Protein AF-A0A3B9VA43-F1 (afdb_monomer_lite)

Structure (mmCIF, N/CA/C/O backbone):
data_AF-A0A3B9VA43-F1
#
_entry.id   AF-A0A3B9VA43-F1
#
loop_
_atom_site.group_PDB
_atom_site.id
_atom_site.type_symbol
_atom_site.label_atom_id
_atom_site.label_alt_id
_atom_site.label_comp_id
_atom_site.label_asym_id
_atom_site.label_entity_id
_atom_site.label_seq_id
_atom_site.pdbx_PDB_ins_code
_atom_site.Cartn_x
_atom_site.Cartn_y
_atom_site.Cartn_z
_atom_site.occupancy
_atom_site.B_iso_or_equiv
_atom_site.auth_seq_id
_atom_site.auth_comp_id
_atom_site.auth_asym_id
_atom_site.auth_atom_id
_atom_site.pdbx_PDB_model_num
ATOM 1 N N . MET A 1 1 ? -34.872 2.664 49.285 1.00 55.25 1 MET A N 1
ATOM 2 C CA . MET A 1 1 ? -34.613 3.696 48.251 1.00 55.25 1 MET A CA 1
ATOM 3 C C . MET A 1 1 ? -33.137 4.103 48.140 1.00 55.25 1 MET A C 1
ATOM 5 O O . MET A 1 1 ? -32.605 4.014 47.044 1.00 55.25 1 MET A O 1
ATOM 9 N N . PHE A 1 2 ? -32.423 4.461 49.221 1.00 55.47 2 PHE A N 1
ATOM 10 C CA . PHE A 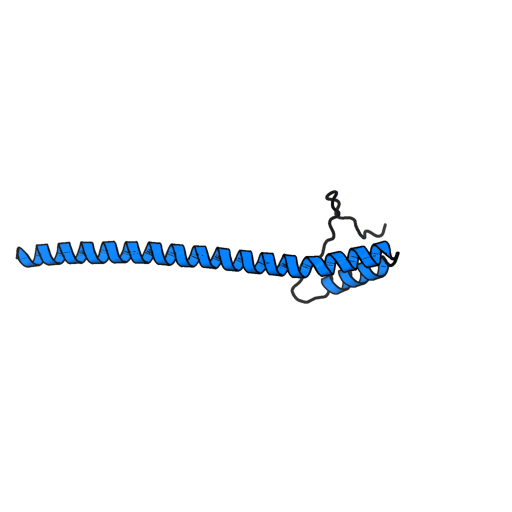1 2 ? -31.005 4.893 49.140 1.00 55.47 2 PHE A CA 1
ATOM 11 C C . PHE A 1 2 ? -30.020 3.841 48.580 1.00 55.47 2 PHE A C 1
ATOM 13 O O . PHE A 1 2 ? -29.162 4.177 47.768 1.00 55.47 2 PHE A O 1
ATOM 20 N N . ARG A 1 3 ? -30.164 2.556 48.944 1.00 61.53 3 ARG A N 1
ATOM 21 C CA . ARG A 1 3 ? -29.301 1.472 48.421 1.00 61.53 3 ARG A CA 1
ATOM 22 C C . ARG A 1 3 ? -29.455 1.232 46.912 1.00 61.53 3 ARG A C 1
ATOM 24 O O . ARG A 1 3 ? -28.465 0.950 46.250 1.00 61.53 3 ARG A O 1
ATOM 31 N N . GLN A 1 4 ? -30.665 1.384 46.365 1.00 67.00 4 GLN A N 1
ATOM 32 C CA . GLN A 1 4 ? -30.916 1.244 44.922 1.00 67.00 4 GLN A CA 1
ATOM 33 C C . GLN A 1 4 ? -30.244 2.365 44.116 1.00 67.00 4 GLN A C 1
ATOM 35 O O . GLN A 1 4 ? -29.666 2.090 43.072 1.00 67.00 4 GLN A O 1
ATOM 40 N N . SER A 1 5 ? -30.245 3.600 44.630 1.00 76.19 5 SER A N 1
ATOM 41 C CA . SER A 1 5 ? -29.552 4.740 44.005 1.00 76.19 5 SER A CA 1
ATOM 42 C C . SER A 1 5 ? -28.032 4.535 43.934 1.00 76.19 5 SER A C 1
ATOM 44 O O . SER A 1 5 ? -27.412 4.789 42.901 1.00 76.19 5 SER A O 1
ATOM 46 N N . ILE A 1 6 ? -27.430 4.008 45.005 1.00 86.44 6 ILE A N 1
ATOM 47 C CA . ILE A 1 6 ? -25.986 3.734 45.054 1.00 86.44 6 ILE A CA 1
ATOM 48 C C . ILE A 1 6 ? -25.605 2.615 44.077 1.00 86.44 6 ILE A C 1
ATOM 50 O O . ILE A 1 6 ? -24.657 2.774 43.312 1.00 86.44 6 ILE A O 1
ATOM 54 N N . LEU A 1 7 ? -26.367 1.517 44.051 1.00 85.75 7 LEU A N 1
ATOM 55 C CA . LEU A 1 7 ? -26.144 0.415 43.108 1.00 85.75 7 LEU A CA 1
ATOM 56 C C . LEU A 1 7 ? -26.242 0.880 41.650 1.00 85.75 7 LEU A C 1
ATOM 58 O O . LEU A 1 7 ? -25.402 0.509 40.836 1.00 85.75 7 LEU A O 1
ATOM 62 N N . PHE A 1 8 ? -27.212 1.741 41.331 1.00 89.62 8 PHE A N 1
ATOM 63 C CA . PHE A 1 8 ? -27.382 2.272 39.978 1.00 89.62 8 PHE A CA 1
ATOM 64 C C . PHE A 1 8 ? -26.227 3.196 39.561 1.00 89.62 8 PHE A C 1
ATOM 66 O O . PHE A 1 8 ? -25.755 3.123 38.428 1.00 89.62 8 PHE A O 1
ATOM 73 N N . LYS A 1 9 ? -25.712 4.024 40.483 1.00 87.81 9 LYS A N 1
ATOM 74 C CA . LYS A 1 9 ? -24.521 4.855 40.233 1.00 87.81 9 LYS A CA 1
ATOM 75 C C . LYS A 1 9 ? -23.281 4.013 39.952 1.00 87.81 9 LYS A C 1
ATOM 77 O O . LYS A 1 9 ? -22.560 4.301 39.003 1.00 87.81 9 LYS A O 1
ATOM 82 N N . ILE A 1 10 ? -23.047 2.977 40.756 1.00 91.25 10 ILE A N 1
ATOM 83 C CA . ILE A 1 10 ? -21.901 2.079 40.567 1.00 91.25 10 ILE A CA 1
ATOM 84 C C . ILE A 1 10 ? -22.025 1.351 39.227 1.00 91.25 10 ILE A C 1
ATOM 86 O O . ILE A 1 10 ? -21.073 1.347 38.453 1.00 91.25 10 ILE A O 1
ATOM 90 N N . LEU A 1 11 ? -23.207 0.812 38.914 1.00 92.44 11 LEU A N 1
ATOM 91 C CA . LEU A 1 11 ? -23.467 0.149 37.637 1.00 92.44 11 LEU A CA 1
ATOM 92 C C . LEU A 1 11 ? -23.184 1.082 36.452 1.00 92.44 11 LEU A C 1
ATOM 94 O O . LEU A 1 11 ? -22.483 0.694 35.524 1.00 92.44 11 LEU A O 1
ATOM 98 N N . SER A 1 12 ? -23.669 2.324 36.507 1.00 91.25 12 SER A N 1
ATOM 99 C CA . SER A 1 12 ? -23.447 3.307 35.443 1.00 91.25 12 SER A CA 1
ATOM 100 C C . SER A 1 12 ? -21.965 3.630 35.240 1.00 91.25 12 SER A C 1
ATOM 102 O O . SER A 1 12 ? -21.535 3.788 34.100 1.00 91.25 12 SER A O 1
ATOM 104 N N . ILE A 1 13 ? -21.182 3.724 36.319 1.00 94.31 13 ILE A N 1
ATOM 105 C CA . ILE A 1 13 ? -19.738 3.979 36.238 1.00 94.31 13 ILE A CA 1
ATOM 106 C C . ILE A 1 13 ? -19.018 2.778 35.623 1.00 94.31 13 ILE A C 1
ATOM 108 O O . ILE A 1 13 ? -18.201 2.953 34.723 1.00 94.31 13 ILE A O 1
ATOM 112 N N . VAL A 1 14 ? -19.343 1.561 36.067 1.00 94.75 14 VAL A N 1
ATOM 113 C CA . VAL A 1 14 ? -18.727 0.331 35.548 1.00 94.75 14 VAL A CA 1
ATOM 114 C C . VAL A 1 14 ? -19.028 0.162 34.060 1.00 94.75 14 VAL A C 1
ATOM 116 O O . VAL A 1 14 ? -18.111 -0.073 33.277 1.00 94.75 14 VAL A O 1
ATOM 119 N N . VAL A 1 15 ? -20.286 0.347 33.653 1.00 95.56 15 VAL A N 1
ATOM 120 C CA . VAL A 1 15 ? -20.687 0.276 32.241 1.00 95.56 15 VAL A CA 1
ATOM 121 C C . VAL A 1 15 ? -19.988 1.363 31.424 1.00 95.56 15 VAL A C 1
ATOM 123 O O . VAL A 1 15 ? -19.468 1.069 30.351 1.00 95.56 15 VAL A O 1
ATOM 126 N N . GLY A 1 16 ? -19.909 2.593 31.940 1.00 95.38 16 GLY A N 1
ATOM 127 C CA . GLY A 1 16 ? -19.229 3.698 31.262 1.00 95.38 16 GLY A CA 1
ATOM 128 C C . GLY A 1 16 ? -17.744 3.422 31.024 1.00 95.38 16 GLY A C 1
ATOM 129 O O . GLY A 1 16 ? -17.264 3.547 29.900 1.00 95.38 16 GLY A O 1
ATOM 130 N N . ILE A 1 17 ? -17.022 2.977 32.056 1.00 95.12 17 ILE A N 1
ATOM 131 C CA . ILE A 1 17 ? -15.597 2.634 31.942 1.00 95.12 17 ILE A CA 1
ATOM 132 C C . ILE A 1 17 ? -15.401 1.446 30.996 1.00 95.12 17 ILE A C 1
ATOM 134 O O . ILE A 1 17 ? -14.475 1.455 30.186 1.00 95.12 17 ILE A O 1
ATOM 138 N N . SER A 1 18 ? -16.284 0.447 31.057 1.00 94.69 18 SER A N 1
ATOM 139 C CA . SER A 1 18 ? -16.212 -0.721 30.179 1.00 94.69 18 SER A CA 1
ATOM 140 C C . SER A 1 18 ? -16.399 -0.337 28.708 1.00 94.69 18 SER A C 1
ATOM 142 O O . SER A 1 18 ? -15.633 -0.800 27.866 1.00 94.69 18 SER A O 1
ATOM 144 N N . PHE A 1 19 ? -17.332 0.571 28.403 1.00 96.06 19 PHE A N 1
ATOM 145 C CA . PHE A 1 19 ? -17.525 1.095 27.049 1.00 96.06 19 PHE A CA 1
ATOM 146 C C . PHE A 1 19 ? -16.316 1.883 26.544 1.00 96.06 19 PHE A C 1
ATOM 148 O O . PHE A 1 19 ? -15.901 1.695 25.403 1.00 96.06 19 PHE A O 1
ATOM 155 N N . ILE A 1 20 ? -15.731 2.739 27.385 1.00 95.94 20 ILE A N 1
ATOM 156 C CA . ILE A 1 20 ? -14.548 3.527 27.013 1.00 95.94 20 ILE A CA 1
ATOM 157 C C . ILE A 1 20 ? -13.357 2.604 26.744 1.00 95.94 20 ILE A C 1
ATOM 159 O O . ILE A 1 20 ? -12.692 2.742 25.719 1.00 95.94 20 ILE A O 1
ATOM 163 N N . GLY A 1 21 ? -13.112 1.635 27.631 1.00 94.00 21 GLY A N 1
ATOM 164 C CA . GLY A 1 21 ? -12.042 0.656 27.456 1.00 94.00 21 GLY A CA 1
ATOM 165 C C . GLY A 1 21 ? -12.220 -0.161 26.178 1.00 94.00 21 GLY A C 1
ATOM 166 O O . GLY A 1 21 ? -11.274 -0.309 25.408 1.00 94.00 21 GLY A O 1
ATOM 167 N N . PHE A 1 22 ? -13.445 -0.622 25.911 1.00 95.56 22 PHE A N 1
ATOM 168 C CA . PHE A 1 22 ? -13.759 -1.353 24.688 1.00 95.56 22 PHE A CA 1
ATOM 169 C C . PHE A 1 22 ? -13.525 -0.497 23.438 1.00 95.56 22 PHE A C 1
ATOM 171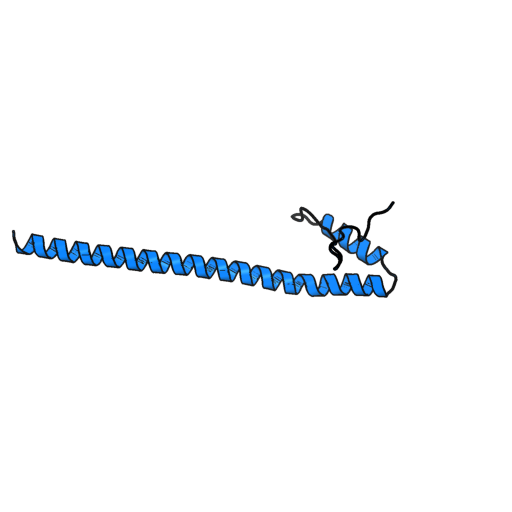 O O . PHE A 1 22 ? -12.818 -0.929 22.535 1.00 95.56 22 PHE A O 1
ATOM 178 N N . ALA A 1 23 ? -14.025 0.741 23.414 1.00 94.62 23 ALA A N 1
ATOM 179 C CA . ALA A 1 23 ? -13.858 1.643 22.277 1.00 94.62 23 ALA A CA 1
ATOM 180 C C . ALA A 1 23 ? -12.380 1.923 21.955 1.00 94.62 23 ALA A C 1
ATOM 182 O O . ALA A 1 23 ? -11.989 1.878 20.789 1.00 94.62 23 ALA A O 1
ATOM 183 N N . ILE A 1 24 ? -11.550 2.167 22.976 1.00 95.94 24 ILE A N 1
ATOM 184 C CA . ILE A 1 24 ? -10.109 2.400 22.796 1.00 95.94 24 ILE A CA 1
ATOM 185 C C . ILE A 1 24 ? -9.426 1.149 22.239 1.00 95.94 24 ILE A C 1
ATOM 187 O O . ILE A 1 24 ? -8.669 1.247 21.275 1.00 95.94 24 ILE A O 1
ATOM 191 N N . LEU A 1 25 ? -9.708 -0.026 22.811 1.00 93.94 25 LEU A N 1
ATOM 192 C CA . LEU A 1 25 ? -9.116 -1.285 22.356 1.00 93.94 25 LEU A CA 1
ATOM 193 C C . LEU A 1 25 ? -9.493 -1.596 20.906 1.00 93.94 25 LEU A C 1
ATOM 195 O O . LEU A 1 25 ? -8.621 -1.935 20.110 1.00 93.94 25 LEU A O 1
ATOM 199 N N . THR A 1 26 ? -10.768 -1.437 20.545 1.00 93.69 26 THR A N 1
ATOM 200 C CA . THR A 1 26 ? -11.234 -1.648 19.171 1.00 93.69 26 THR A CA 1
ATOM 201 C C . THR A 1 26 ? -10.584 -0.660 18.206 1.00 93.69 26 THR A C 1
ATOM 203 O O . THR A 1 26 ? -10.112 -1.067 17.148 1.00 93.69 26 THR A O 1
ATOM 206 N N . TYR A 1 27 ? -10.494 0.622 18.575 1.00 93.56 27 TYR A N 1
ATOM 207 C CA . TYR A 1 27 ? -9.840 1.634 17.746 1.00 93.56 27 TYR A CA 1
ATOM 208 C C . TYR A 1 27 ? -8.357 1.315 17.506 1.00 93.56 27 TYR A C 1
ATOM 210 O O . TYR A 1 27 ? -7.875 1.387 16.375 1.00 93.56 27 TYR A O 1
ATOM 218 N N . MET A 1 28 ? -7.637 0.909 18.555 1.00 92.38 28 MET A N 1
ATOM 219 C CA . MET A 1 28 ? -6.233 0.513 18.441 1.00 92.38 28 MET A CA 1
ATOM 220 C C . MET A 1 28 ? -6.053 -0.731 17.572 1.00 92.38 28 MET A C 1
ATOM 222 O O . MET A 1 28 ? -5.150 -0.749 16.739 1.00 92.38 28 MET A O 1
ATOM 226 N N . ALA A 1 29 ? -6.907 -1.744 17.739 1.00 92.00 29 ALA A N 1
ATOM 227 C CA . ALA A 1 29 ? -6.845 -2.971 16.951 1.00 92.00 29 ALA A CA 1
ATOM 228 C C . ALA A 1 29 ? -7.013 -2.683 15.452 1.00 92.00 29 ALA A C 1
ATOM 230 O O . ALA A 1 29 ? -6.170 -3.091 14.658 1.00 92.00 29 ALA A O 1
ATOM 231 N N . ILE A 1 30 ? -8.028 -1.892 15.083 1.00 89.56 30 ILE A N 1
ATOM 232 C CA . ILE A 1 30 ? -8.281 -1.511 13.685 1.00 89.56 30 ILE A CA 1
ATOM 233 C C . ILE A 1 30 ? -7.094 -0.727 13.111 1.00 89.56 30 ILE A C 1
ATOM 235 O O . ILE A 1 30 ? -6.606 -1.049 12.032 1.00 89.56 30 ILE A O 1
ATOM 239 N N . SER A 1 31 ? -6.580 0.267 13.845 1.00 86.94 31 SER A N 1
ATOM 240 C CA . SER A 1 31 ? -5.454 1.079 13.365 1.00 86.94 31 SER A CA 1
ATOM 241 C C . SER A 1 31 ? -4.170 0.262 13.187 1.00 86.94 31 SER A C 1
ATOM 243 O O . SER A 1 31 ? -3.388 0.517 12.268 1.00 86.94 31 SER A O 1
ATOM 245 N N . GLN A 1 32 ? -3.933 -0.719 14.059 1.00 87.88 32 GLN A N 1
ATOM 246 C CA . GLN A 1 32 ? -2.780 -1.603 13.946 1.00 87.88 32 GLN A CA 1
ATOM 247 C C . GLN A 1 32 ? -2.909 -2.530 12.734 1.00 87.88 32 GLN A C 1
ATOM 249 O O . GLN A 1 32 ? -1.934 -2.742 12.015 1.00 87.88 32 GLN A O 1
ATOM 254 N N . GLU A 1 33 ? -4.108 -3.047 12.484 1.00 86.06 33 GLU A N 1
ATOM 255 C CA . GLU A 1 33 ? -4.377 -3.944 11.365 1.00 86.06 33 GLU A CA 1
ATOM 256 C C . GLU A 1 33 ? -4.270 -3.224 10.016 1.00 86.06 33 GLU A C 1
ATOM 258 O O . GLU A 1 33 ? -3.613 -3.727 9.107 1.00 86.06 33 GLU A O 1
ATOM 263 N N . GLU A 1 34 ? -4.780 -1.992 9.909 1.00 84.38 34 GLU A N 1
ATOM 264 C CA . GLU A 1 34 ? -4.581 -1.146 8.723 1.00 84.38 34 GLU A CA 1
ATOM 265 C C . GLU A 1 34 ? -3.097 -0.907 8.423 1.00 84.38 34 GLU A C 1
ATOM 267 O O . GLU A 1 34 ? -2.659 -1.050 7.279 1.00 84.38 34 GLU A O 1
ATOM 272 N N . LYS A 1 35 ? -2.300 -0.573 9.446 1.00 85.94 35 LYS A N 1
ATOM 273 C CA . LYS A 1 35 ? -0.854 -0.360 9.282 1.00 85.94 35 LYS A CA 1
ATOM 274 C C . LYS A 1 35 ? -0.148 -1.624 8.816 1.00 85.94 35 LYS A C 1
ATOM 276 O O . LYS A 1 35 ? 0.643 -1.554 7.878 1.00 85.94 35 LYS A O 1
ATOM 281 N N . ASN A 1 36 ? -0.461 -2.762 9.430 1.00 87.00 36 ASN A N 1
ATOM 282 C CA . ASN A 1 36 ? 0.142 -4.040 9.073 1.00 87.00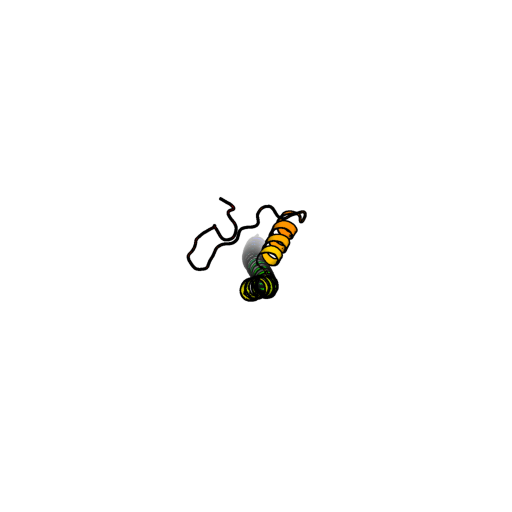 36 ASN A CA 1
ATOM 283 C C . ASN A 1 36 ? -0.201 -4.430 7.627 1.00 87.00 36 ASN A C 1
ATOM 285 O O . ASN A 1 36 ? 0.690 -4.823 6.879 1.00 87.00 36 ASN A O 1
ATOM 289 N N . LEU A 1 37 ? -1.457 -4.252 7.203 1.00 83.56 37 LEU A N 1
ATOM 290 C CA . LEU A 1 37 ? -1.884 -4.533 5.829 1.00 83.56 37 LEU A CA 1
ATOM 291 C C . LEU A 1 37 ? -1.185 -3.628 4.807 1.00 83.56 37 LEU A C 1
ATOM 293 O O . LEU A 1 37 ? -0.796 -4.087 3.731 1.00 83.56 37 LEU A O 1
ATOM 297 N N . LEU A 1 38 ? -1.007 -2.342 5.123 1.00 84.94 38 LEU A N 1
ATOM 298 C CA . LEU A 1 38 ? -0.277 -1.415 4.256 1.00 84.94 38 LEU A CA 1
ATOM 299 C C . LEU A 1 38 ? 1.213 -1.761 4.175 1.00 84.94 38 LEU A C 1
ATOM 301 O O . LEU A 1 38 ? 1.793 -1.716 3.089 1.00 84.94 38 LEU A O 1
ATOM 305 N N . GLU A 1 39 ? 1.830 -2.127 5.296 1.00 88.25 39 GLU A N 1
ATOM 306 C CA . GLU A 1 39 ? 3.237 -2.520 5.348 1.00 88.25 39 GLU A CA 1
ATOM 307 C C . GLU A 1 39 ? 3.488 -3.838 4.604 1.00 88.25 39 GLU A C 1
ATOM 309 O O . GLU A 1 39 ? 4.429 -3.932 3.816 1.00 88.25 39 GLU A O 1
ATOM 314 N N . GLU A 1 40 ? 2.609 -4.827 4.767 1.00 83.75 40 GLU A N 1
ATOM 315 C CA . GLU A 1 40 ? 2.669 -6.099 4.046 1.00 83.75 40 GLU A CA 1
ATOM 316 C C . GLU A 1 40 ? 2.522 -5.899 2.534 1.00 83.75 40 GLU A C 1
ATOM 318 O O . GLU A 1 40 ? 3.311 -6.442 1.751 1.00 83.75 40 GLU A O 1
ATOM 323 N N . ARG A 1 41 ? 1.567 -5.060 2.107 1.00 79.50 41 ARG A N 1
ATOM 324 C CA . ARG A 1 41 ? 1.411 -4.700 0.692 1.00 79.50 41 ARG A CA 1
ATOM 325 C C . ARG A 1 41 ? 2.635 -3.976 0.158 1.00 79.50 41 ARG A C 1
ATOM 327 O O . ARG A 1 41 ? 3.093 -4.301 -0.932 1.00 79.50 41 ARG A O 1
ATOM 334 N N . ARG A 1 42 ? 3.194 -3.028 0.914 1.00 82.31 42 ARG A N 1
ATOM 335 C CA . ARG A 1 42 ? 4.409 -2.307 0.515 1.00 82.31 42 ARG A CA 1
ATOM 336 C C . ARG A 1 42 ? 5.592 -3.256 0.358 1.00 82.31 42 ARG A C 1
ATOM 338 O O . ARG A 1 42 ? 6.252 -3.229 -0.671 1.00 82.31 42 ARG A O 1
ATOM 345 N N . LYS A 1 43 ? 5.815 -4.135 1.334 1.00 86.75 43 LYS A N 1
ATOM 346 C CA . LYS A 1 43 ? 6.898 -5.120 1.299 1.00 86.75 43 LYS A CA 1
ATOM 347 C C . LYS A 1 43 ? 6.744 -6.088 0.128 1.00 86.75 43 LYS A C 1
ATOM 349 O O . LYS A 1 43 ? 7.722 -6.390 -0.546 1.00 86.75 43 LYS A O 1
ATOM 354 N N . THR A 1 44 ? 5.523 -6.546 -0.135 1.00 83.69 44 THR A N 1
ATOM 355 C CA . THR A 1 44 ? 5.217 -7.389 -1.299 1.00 83.69 44 THR A CA 1
ATOM 356 C C . THR A 1 44 ? 5.523 -6.658 -2.604 1.00 83.69 44 THR A C 1
ATOM 358 O O . THR A 1 44 ? 6.194 -7.216 -3.470 1.00 83.69 44 THR A O 1
ATOM 361 N N . SER A 1 45 ? 5.103 -5.397 -2.725 1.00 81.81 45 SER A N 1
ATOM 362 C CA . SER A 1 45 ? 5.414 -4.557 -3.884 1.00 81.81 45 SER A CA 1
ATOM 363 C C . SER A 1 45 ? 6.916 -4.364 -4.072 1.00 81.81 45 SER A C 1
ATOM 365 O O . SER A 1 45 ? 7.392 -4.520 -5.189 1.00 81.81 45 SER A O 1
ATOM 367 N N . ASP A 1 46 ? 7.677 -4.099 -3.007 1.00 83.25 46 ASP A N 1
ATOM 368 C CA . ASP A 1 46 ? 9.137 -3.945 -3.084 1.00 83.25 46 ASP A CA 1
ATOM 369 C C . ASP A 1 46 ? 9.815 -5.250 -3.541 1.00 83.25 46 ASP A C 1
ATOM 371 O O . ASP A 1 46 ? 10.669 -5.237 -4.433 1.00 83.25 46 ASP A O 1
ATOM 375 N N . LEU A 1 47 ? 9.382 -6.394 -2.994 1.00 87.56 47 LEU A N 1
ATOM 376 C CA . LEU A 1 47 ? 9.879 -7.720 -3.375 1.00 87.56 47 LEU A CA 1
ATOM 377 C C . LEU A 1 47 ? 9.547 -8.089 -4.826 1.00 87.56 47 LEU A C 1
ATOM 379 O O . LEU A 1 47 ? 10.331 -8.788 -5.463 1.00 87.56 47 LEU A O 1
ATOM 383 N N . MET A 1 48 ? 8.410 -7.633 -5.358 1.00 85.44 48 MET A N 1
ATOM 384 C CA . MET A 1 48 ? 8.029 -7.841 -6.760 1.00 85.44 48 MET A CA 1
ATOM 385 C C . MET A 1 48 ? 8.693 -6.834 -7.708 1.00 85.44 48 MET A C 1
ATOM 387 O O . MET A 1 48 ? 9.061 -7.191 -8.826 1.00 85.44 48 MET A O 1
ATOM 391 N N . ALA A 1 49 ? 8.886 -5.587 -7.275 1.00 84.62 49 ALA A N 1
ATOM 392 C CA . ALA A 1 49 ? 9.486 -4.532 -8.083 1.00 84.62 49 ALA A CA 1
ATOM 393 C C . ALA A 1 49 ? 10.972 -4.794 -8.347 1.00 84.62 49 ALA A C 1
ATOM 39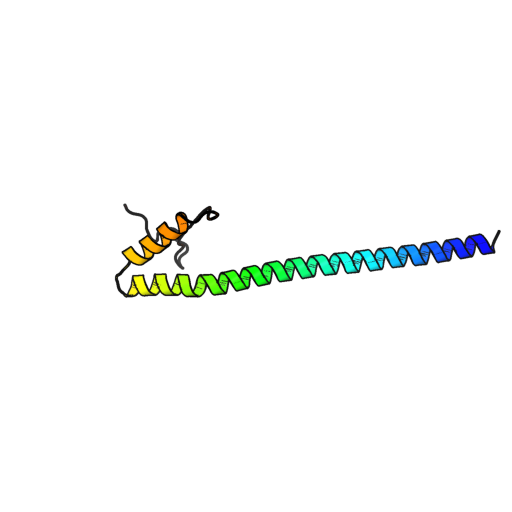5 O O . ALA A 1 49 ? 11.438 -4.591 -9.465 1.00 84.62 49 ALA A O 1
ATOM 396 N N . GLN A 1 50 ? 11.713 -5.283 -7.349 1.00 85.94 50 GLN A N 1
ATOM 397 C CA . GLN A 1 50 ? 13.149 -5.535 -7.467 1.00 85.94 50 GLN A CA 1
ATOM 398 C C . GLN A 1 50 ? 13.532 -6.474 -8.636 1.00 85.94 50 GLN A C 1
ATOM 400 O O . GLN A 1 50 ? 14.384 -6.081 -9.438 1.00 85.94 50 GLN A O 1
ATOM 405 N N . PRO A 1 51 ? 12.937 -7.673 -8.801 1.00 86.62 51 PRO A N 1
ATOM 406 C CA . PRO A 1 51 ? 13.244 -8.549 -9.930 1.00 86.62 51 PRO A CA 1
ATOM 407 C C . PRO A 1 51 ? 12.754 -7.988 -11.270 1.00 86.62 51 PRO A C 1
ATOM 409 O O . PRO A 1 51 ? 13.454 -8.141 -12.267 1.00 86.62 51 PRO A O 1
ATOM 412 N N . LEU A 1 52 ? 11.605 -7.301 -11.316 1.00 86.31 52 LEU A N 1
ATOM 413 C CA . LEU A 1 52 ? 11.120 -6.659 -12.547 1.00 86.31 52 LEU A CA 1
ATOM 414 C C . LEU A 1 52 ? 12.090 -5.576 -13.029 1.00 86.31 52 LEU A C 1
ATOM 416 O O . LEU A 1 52 ? 12.482 -5.555 -14.194 1.00 86.31 52 LEU A O 1
ATOM 420 N N . LEU A 1 53 ? 12.527 -4.718 -12.109 1.00 84.75 53 LEU A N 1
ATOM 421 C CA . LEU A 1 53 ? 13.491 -3.659 -12.373 1.00 84.75 53 LEU A CA 1
ATOM 422 C C . LEU A 1 53 ? 14.841 -4.239 -12.817 1.00 84.75 53 LEU A C 1
ATOM 424 O O . LEU A 1 53 ? 15.447 -3.742 -13.764 1.00 84.75 53 LEU A O 1
ATOM 428 N N . HIS A 1 54 ? 15.295 -5.311 -12.161 1.00 88.56 54 HIS A N 1
ATOM 429 C CA . HIS A 1 54 ? 16.528 -6.001 -12.529 1.00 88.56 54 HIS A CA 1
ATOM 430 C C . HIS A 1 54 ? 16.467 -6.561 -13.954 1.00 88.56 54 HIS A C 1
ATOM 432 O O . HIS A 1 54 ? 17.407 -6.353 -14.716 1.00 88.56 54 HIS A O 1
ATOM 438 N N . THR A 1 55 ? 15.366 -7.216 -14.332 1.00 87.06 55 THR A N 1
ATOM 439 C CA . THR A 1 55 ? 15.172 -7.749 -15.689 1.00 87.06 55 THR A CA 1
ATOM 440 C C . THR A 1 55 ? 15.170 -6.637 -16.730 1.00 87.06 55 THR A C 1
ATOM 442 O O . THR A 1 55 ? 15.897 -6.737 -17.712 1.00 87.06 55 THR A O 1
ATOM 445 N N . ILE A 1 56 ? 14.433 -5.545 -16.487 1.00 85.12 56 ILE A N 1
ATOM 446 C CA . ILE A 1 56 ? 14.404 -4.390 -17.396 1.00 85.12 56 ILE A CA 1
ATOM 447 C C . ILE A 1 56 ? 15.811 -3.813 -17.568 1.00 85.12 56 ILE A C 1
ATOM 449 O O . ILE A 1 56 ? 16.257 -3.629 -18.695 1.00 85.12 56 ILE A O 1
ATOM 453 N N . TYR A 1 57 ? 16.540 -3.553 -16.478 1.00 83.94 57 TYR A N 1
ATOM 454 C CA . TYR A 1 57 ? 17.892 -3.005 -16.585 1.00 83.94 57 TYR A CA 1
ATOM 455 C C . TYR A 1 57 ? 18.860 -3.957 -17.272 1.00 83.94 57 TYR A C 1
ATOM 457 O O . TYR A 1 57 ? 19.673 -3.505 -18.070 1.00 83.94 57 TYR A O 1
ATOM 465 N N . LYS A 1 58 ? 18.773 -5.255 -16.983 1.00 88.06 58 LYS A N 1
ATOM 466 C CA . LYS A 1 58 ? 19.618 -6.259 -17.619 1.00 88.06 58 LYS A CA 1
ATOM 467 C C . LYS A 1 58 ? 19.366 -6.320 -19.123 1.00 88.06 58 LYS A C 1
ATOM 469 O O . LYS A 1 58 ? 20.312 -6.186 -19.884 1.00 88.06 58 LYS A O 1
ATOM 474 N N . ASP A 1 59 ? 18.110 -6.440 -19.546 1.00 85.75 59 ASP A N 1
ATOM 475 C CA . ASP A 1 59 ? 17.764 -6.474 -20.969 1.00 85.75 59 ASP A CA 1
ATOM 476 C C . ASP A 1 59 ? 18.142 -5.160 -21.674 1.00 85.75 59 ASP A C 1
ATOM 478 O O . ASP A 1 59 ? 18.576 -5.186 -22.820 1.00 85.75 59 ASP A O 1
ATOM 482 N N . MET A 1 60 ? 18.057 -4.012 -20.994 1.00 81.06 60 MET A N 1
ATOM 483 C CA . MET A 1 60 ? 18.521 -2.729 -21.540 1.00 81.06 60 MET A CA 1
ATOM 484 C C . MET A 1 60 ? 20.052 -2.645 -21.660 1.00 81.06 60 MET A C 1
ATOM 486 O O . MET A 1 60 ? 20.545 -2.104 -22.646 1.00 81.06 60 MET A O 1
ATOM 490 N N . LEU A 1 61 ? 20.804 -3.160 -20.679 1.00 86.31 61 LEU A N 1
ATOM 491 C CA . LEU A 1 61 ? 22.275 -3.209 -20.706 1.00 86.31 61 LEU A CA 1
ATOM 492 C C . LEU A 1 61 ? 22.803 -4.207 -21.741 1.00 86.31 61 LEU A C 1
ATOM 494 O O . LEU A 1 61 ? 23.833 -3.949 -22.354 1.00 86.31 61 LEU A O 1
ATOM 498 N N . ASP A 1 62 ? 22.078 -5.303 -21.963 1.00 90.88 62 ASP A N 1
ATOM 499 C CA . ASP A 1 62 ? 22.378 -6.321 -22.974 1.00 90.88 62 ASP A CA 1
ATOM 500 C C . ASP A 1 62 ? 21.935 -5.889 -24.394 1.00 90.88 62 ASP A C 1
ATOM 502 O O . ASP A 1 62 ? 21.847 -6.724 -25.292 1.00 90.88 62 ASP A O 1
ATOM 506 N N . GLU A 1 63 ? 21.605 -4.606 -24.598 1.00 81.62 63 GLU A N 1
ATOM 507 C CA . GLU A 1 63 ? 21.114 -4.019 -25.860 1.00 81.62 63 GLU A CA 1
ATOM 508 C C . GLU A 1 63 ? 19.824 -4.673 -26.408 1.00 81.62 63 GLU A C 1
ATOM 510 O O . GLU A 1 63 ? 19.452 -4.513 -27.569 1.00 81.62 63 GLU A O 1
ATOM 515 N N . ARG A 1 64 ? 19.073 -5.369 -25.549 1.00 84.69 64 ARG A N 1
ATOM 516 C CA . ARG A 1 64 ? 17.804 -6.054 -25.845 1.00 84.69 64 ARG A CA 1
ATOM 517 C C . ARG A 1 64 ? 16.602 -5.230 -25.376 1.00 84.69 64 ARG A C 1
ATOM 519 O O . ARG A 1 64 ? 15.688 -5.746 -24.734 1.00 84.69 64 ARG A O 1
ATOM 526 N N . ALA A 1 65 ? 16.560 -3.947 -25.734 1.0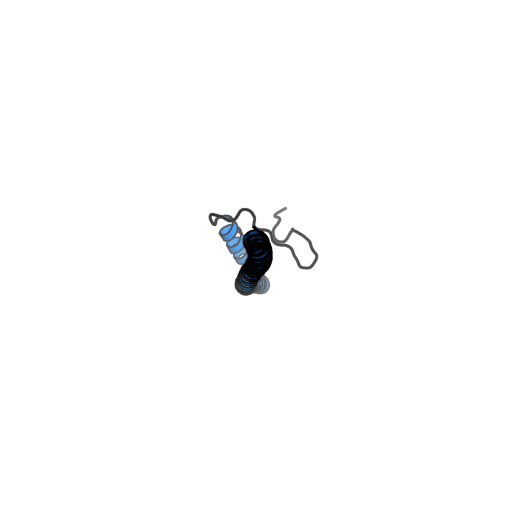0 79.50 65 ALA A N 1
ATOM 527 C CA . ALA A 1 65 ? 15.487 -3.027 -25.329 1.00 79.50 65 ALA A CA 1
ATOM 528 C C . ALA A 1 65 ? 14.075 -3.493 -25.750 1.00 79.50 65 ALA A C 1
ATOM 530 O O . ALA A 1 65 ? 13.090 -3.234 -25.057 1.00 79.50 65 ALA A O 1
ATOM 531 N N . GLU A 1 66 ? 13.972 -4.236 -26.853 1.00 81.75 66 GLU A N 1
ATOM 532 C CA . GLU A 1 66 ? 12.717 -4.828 -27.326 1.00 81.75 66 GLU A CA 1
ATOM 533 C C . GLU A 1 66 ? 12.131 -5.850 -26.336 1.00 81.75 66 GLU A C 1
ATOM 535 O O . GLU A 1 66 ? 10.915 -5.948 -26.189 1.00 81.75 66 GLU A O 1
ATOM 540 N N . MET A 1 67 ? 12.977 -6.553 -25.578 1.00 84.94 67 MET A N 1
ATOM 541 C CA . MET A 1 67 ? 12.534 -7.512 -24.561 1.00 84.94 67 MET A CA 1
ATOM 542 C C . MET A 1 67 ? 11.934 -6.820 -23.343 1.00 84.94 67 MET A C 1
ATOM 544 O O . MET A 1 67 ? 10.888 -7.243 -22.848 1.00 84.94 67 MET A O 1
ATOM 548 N N . ALA A 1 68 ? 12.546 -5.714 -22.912 1.00 81.19 68 ALA A N 1
ATOM 549 C CA . ALA A 1 68 ? 11.964 -4.853 -21.892 1.00 81.19 68 ALA A CA 1
ATOM 550 C C . ALA A 1 68 ? 10.603 -4.312 -22.364 1.00 81.19 68 ALA A C 1
ATOM 552 O O . ALA A 1 68 ? 9.625 -4.392 -21.623 1.00 81.19 68 ALA A O 1
ATOM 553 N N . ARG A 1 69 ? 10.507 -3.855 -23.623 1.00 80.81 69 ARG A N 1
ATOM 554 C CA . ARG A 1 69 ? 9.250 -3.392 -24.235 1.00 80.81 69 ARG A CA 1
ATOM 555 C C . ARG A 1 69 ? 8.172 -4.479 -24.261 1.00 80.81 69 ARG A C 1
ATOM 557 O O . ARG A 1 69 ? 7.047 -4.219 -23.841 1.00 80.81 69 ARG A O 1
ATOM 564 N N . TYR A 1 70 ? 8.517 -5.694 -24.684 1.00 86.50 70 TYR A N 1
ATOM 565 C CA . TYR A 1 70 ? 7.605 -6.839 -24.688 1.00 86.50 70 TYR A CA 1
ATOM 566 C C . TYR A 1 70 ? 7.088 -7.167 -23.283 1.00 86.50 70 TYR A C 1
ATOM 568 O O . TYR A 1 70 ? 5.896 -7.407 -23.100 1.00 86.50 70 TYR A O 1
ATOM 576 N N . LEU A 1 71 ? 7.962 -7.126 -22.274 1.00 84.88 71 LEU A N 1
ATOM 577 C CA . LEU A 1 71 ? 7.585 -7.361 -20.882 1.00 84.88 71 LEU A CA 1
ATOM 578 C C . LEU A 1 71 ? 6.572 -6.318 -20.385 1.00 84.88 71 LEU A C 1
ATOM 580 O O . LEU A 1 71 ? 5.584 -6.675 -19.745 1.00 84.88 71 LEU A O 1
ATOM 584 N N . ILE A 1 72 ? 6.770 -5.043 -20.724 1.00 84.19 72 ILE A N 1
ATOM 585 C CA . ILE A 1 72 ? 5.875 -3.941 -20.335 1.00 84.19 72 ILE A CA 1
ATOM 586 C C . ILE A 1 72 ? 4.513 -4.054 -21.023 1.00 84.19 72 ILE A C 1
ATOM 588 O O . ILE A 1 72 ? 3.481 -3.907 -20.367 1.00 84.19 72 ILE A O 1
ATOM 592 N N . GLU A 1 73 ? 4.492 -4.323 -22.329 1.00 85.06 73 GLU A N 1
ATOM 593 C CA . GLU A 1 73 ? 3.248 -4.550 -23.076 1.00 85.06 73 GLU A CA 1
ATOM 594 C C . GLU A 1 73 ? 2.508 -5.791 -22.559 1.00 85.06 73 GLU A C 1
ATOM 596 O O . GLU A 1 73 ? 1.293 -5.759 -22.359 1.00 85.06 73 GLU A O 1
ATOM 601 N N . GLY A 1 74 ? 3.245 -6.853 -22.222 1.00 85.75 74 GLY A N 1
ATOM 602 C CA . GLY A 1 74 ? 2.702 -8.032 -21.554 1.00 85.75 74 GLY A CA 1
ATOM 603 C C . GLY A 1 74 ? 2.024 -7.680 -20.230 1.00 85.75 74 GLY A C 1
ATOM 604 O O . GLY A 1 74 ? 0.898 -8.112 -19.989 1.00 85.75 74 GLY A O 1
ATOM 605 N N . MET A 1 75 ? 2.640 -6.826 -19.407 1.00 84.06 75 MET A N 1
ATOM 606 C CA . MET A 1 75 ? 2.034 -6.355 -18.157 1.00 84.06 75 MET A CA 1
ATOM 607 C C . MET A 1 75 ? 0.750 -5.548 -18.390 1.00 84.06 75 MET A C 1
ATOM 609 O O . MET A 1 75 ? -0.214 -5.737 -17.655 1.00 84.06 75 MET A O 1
ATOM 613 N N . LYS A 1 76 ? 0.678 -4.702 -19.425 1.00 83.88 76 LYS A N 1
ATOM 614 C CA . LYS A 1 76 ? -0.556 -3.957 -19.753 1.00 83.88 76 LYS A CA 1
ATOM 615 C C . LYS A 1 76 ? -1.740 -4.873 -20.080 1.00 83.88 76 LYS A C 1
ATOM 617 O O . LYS A 1 76 ? -2.882 -4.470 -19.894 1.00 83.88 76 LYS A O 1
ATOM 622 N N . SER A 1 77 ? -1.478 -6.086 -20.566 1.00 85.06 77 SER A N 1
ATOM 623 C CA . SER A 1 77 ? -2.517 -7.050 -20.952 1.00 85.06 77 SER A CA 1
ATOM 624 C C . SER A 1 77 ? -3.086 -7.880 -19.791 1.00 85.06 77 SER A C 1
ATOM 626 O O . SER A 1 77 ? -4.047 -8.627 -19.981 1.00 85.06 77 SER A O 1
ATOM 628 N N . ILE A 1 78 ? -2.515 -7.776 -18.585 1.00 87.56 78 ILE A N 1
ATOM 629 C CA . ILE A 1 78 ? -2.950 -8.557 -17.421 1.00 87.56 78 ILE A CA 1
ATOM 630 C C . ILE A 1 78 ? -4.262 -7.987 -16.863 1.00 87.56 78 ILE A C 1
ATOM 632 O O . ILE A 1 78 ? -4.356 -6.807 -16.523 1.00 87.56 78 ILE A O 1
ATOM 636 N N . ASN A 1 79 ? -5.269 -8.850 -16.696 1.00 81.56 79 ASN A N 1
ATOM 637 C CA . ASN A 1 79 ? -6.546 -8.480 -16.080 1.00 81.56 79 ASN A CA 1
ATOM 638 C C . ASN A 1 79 ? -6.343 -7.913 -14.665 1.00 81.56 79 ASN A C 1
ATOM 640 O O . ASN A 1 79 ? -5.773 -8.575 -13.799 1.00 81.56 79 ASN A O 1
ATOM 644 N N . GLY A 1 80 ? -6.861 -6.705 -14.430 1.00 80.81 80 GLY A N 1
ATOM 645 C CA . GLY A 1 80 ? -6.733 -5.985 -13.158 1.00 80.81 80 GLY A CA 1
ATOM 646 C C . GLY A 1 80 ? -5.624 -4.928 -13.131 1.00 80.81 80 GLY A C 1
ATOM 647 O O . GLY A 1 80 ? -5.507 -4.216 -12.138 1.00 80.81 80 GLY A O 1
ATOM 648 N N . ILE A 1 81 ? -4.839 -4.787 -14.204 1.00 79.69 81 ILE A N 1
ATOM 649 C CA . ILE A 1 81 ? -3.874 -3.694 -14.361 1.00 79.69 81 ILE A CA 1
ATOM 650 C C . ILE A 1 81 ? -4.530 -2.546 -15.134 1.00 79.69 81 ILE A C 1
ATOM 652 O O . ILE A 1 81 ? -4.865 -2.682 -16.305 1.00 79.69 81 ILE A O 1
ATOM 656 N N . GLU A 1 82 ? -4.707 -1.397 -14.478 1.00 77.94 82 GLU A N 1
ATOM 657 C CA . GLU A 1 82 ? -5.301 -0.205 -15.105 1.00 77.94 82 GLU A CA 1
ATOM 658 C C . GLU A 1 82 ? -4.277 0.627 -15.887 1.00 77.94 82 GLU A C 1
ATOM 660 O O . GLU A 1 82 ? -4.613 1.278 -16.878 1.00 77.94 82 GLU A O 1
ATOM 665 N N . ARG A 1 83 ? -3.019 0.646 -15.430 1.00 77.62 83 ARG A N 1
ATOM 666 C CA . ARG A 1 83 ? -1.963 1.482 -16.005 1.00 77.62 83 ARG A CA 1
ATOM 667 C C . ARG A 1 83 ? -0.582 0.896 -15.736 1.00 77.62 83 ARG A C 1
ATOM 669 O O . ARG A 1 83 ? -0.268 0.531 -14.607 1.00 77.62 83 ARG A O 1
ATOM 676 N N . VAL A 1 84 ? 0.262 0.899 -16.766 1.00 80.25 84 VAL A N 1
ATOM 677 C CA . VAL A 1 84 ? 1.703 0.629 -16.664 1.00 80.25 84 VAL A CA 1
ATOM 678 C C . VAL A 1 84 ? 2.445 1.809 -17.277 1.00 80.25 84 VAL A C 1
ATOM 680 O O . VAL A 1 84 ? 2.206 2.159 -18.433 1.00 80.25 84 VAL A O 1
ATOM 683 N N . GLN A 1 85 ? 3.326 2.430 -16.498 1.00 74.38 85 GLN A N 1
ATOM 684 C CA . GLN A 1 85 ? 4.168 3.550 -16.913 1.00 74.38 85 GLN A CA 1
ATOM 685 C C . GLN A 1 85 ? 5.600 3.301 -16.455 1.00 74.38 85 GLN A C 1
ATOM 687 O O . GLN A 1 85 ? 5.826 2.707 -15.401 1.00 74.38 85 GLN A O 1
ATOM 692 N N . ILE A 1 86 ? 6.561 3.788 -17.236 1.00 73.56 86 ILE A N 1
ATOM 693 C CA . ILE A 1 86 ? 7.965 3.797 -16.840 1.00 73.56 86 ILE A CA 1
ATOM 694 C C . ILE A 1 86 ? 8.403 5.229 -16.660 1.00 73.56 86 ILE A C 1
ATOM 696 O O . ILE A 1 86 ? 8.402 6.021 -17.600 1.00 73.56 86 ILE A O 1
ATOM 700 N N . ILE A 1 87 ? 8.810 5.509 -15.431 1.00 72.94 87 ILE A N 1
ATOM 701 C CA . ILE A 1 87 ? 9.326 6.797 -15.013 1.00 72.94 87 ILE A CA 1
ATOM 702 C C . ILE A 1 87 ? 10.812 6.600 -14.761 1.00 72.94 87 ILE A C 1
ATOM 704 O O . ILE A 1 87 ? 11.217 5.778 -13.935 1.00 72.94 87 ILE A O 1
ATOM 708 N N . ARG A 1 88 ? 11.642 7.322 -15.508 1.00 68.81 88 ARG A N 1
ATOM 709 C CA . ARG A 1 88 ? 13.090 7.298 -15.294 1.00 68.81 88 ARG A CA 1
ATOM 710 C C . ARG A 1 88 ? 13.426 8.043 -13.992 1.00 68.81 88 ARG A C 1
ATOM 712 O O . ARG A 1 88 ? 12.654 8.869 -13.516 1.00 68.81 88 ARG A O 1
ATOM 719 N N . SER A 1 89 ? 14.607 7.793 -13.424 1.00 70.12 89 SER A N 1
ATOM 720 C CA . SER A 1 89 ? 15.111 8.468 -12.213 1.00 70.12 89 SER A CA 1
ATOM 721 C C . SER A 1 89 ? 15.127 10.003 -12.283 1.00 70.12 89 SER A C 1
ATOM 723 O O . SER A 1 89 ? 15.165 10.658 -11.247 1.00 70.12 89 SER A O 1
ATOM 725 N N . ASN A 1 90 ? 15.082 10.582 -13.484 1.00 71.50 90 ASN A N 1
ATOM 726 C CA . ASN A 1 90 ? 14.980 12.022 -13.722 1.00 71.50 90 ASN A CA 1
ATOM 727 C C . ASN A 1 90 ? 13.527 12.546 -13.777 1.00 71.50 90 ASN A C 1
ATOM 729 O O . ASN A 1 90 ? 13.327 13.712 -14.101 1.00 71.50 90 ASN A O 1
ATOM 733 N N . GLY A 1 91 ? 12.525 11.707 -13.495 1.00 65.12 91 GLY A N 1
ATOM 734 C CA . GLY A 1 91 ? 11.109 12.086 -13.473 1.00 65.12 91 GLY A CA 1
ATOM 735 C C . GLY A 1 91 ? 10.432 12.160 -14.843 1.00 65.12 91 GLY A C 1
ATOM 736 O O . GLY A 1 91 ? 9.290 12.599 -14.920 1.00 65.12 91 GLY A O 1
ATOM 737 N N . VAL A 1 92 ? 11.105 11.744 -15.920 1.00 72.31 92 VAL A N 1
ATOM 738 C CA . VAL A 1 92 ? 10.551 11.786 -17.282 1.00 72.31 92 VAL A CA 1
ATOM 739 C C . VAL A 1 92 ? 9.778 10.497 -17.591 1.00 72.31 92 VAL A C 1
ATOM 741 O O . VAL A 1 92 ? 10.324 9.396 -17.467 1.00 72.31 92 VAL A O 1
ATOM 744 N N . GLU A 1 93 ? 8.522 10.642 -18.027 1.00 58.84 93 GLU A N 1
ATOM 745 C CA . GLU A 1 93 ? 7.602 9.558 -18.422 1.00 58.84 93 GLU A CA 1
ATOM 746 C C . GLU A 1 93 ? 7.771 9.133 -19.900 1.00 58.84 93 GLU A C 1
ATOM 748 O O . GLU A 1 93 ? 6.799 9.036 -20.644 1.00 58.84 93 GLU A O 1
ATOM 753 N N . GLU A 1 94 ? 8.999 8.910 -20.378 1.00 60.12 94 GLU A N 1
ATOM 754 C CA . GLU A 1 94 ? 9.248 8.714 -21.825 1.00 60.12 94 GLU A CA 1
ATOM 755 C C . GLU A 1 94 ? 10.218 7.566 -22.136 1.00 60.12 94 GLU A C 1
ATOM 757 O O . GLU A 1 94 ? 11.031 7.649 -23.052 1.00 60.12 94 GLU A O 1
ATOM 762 N N . ALA A 1 95 ? 10.188 6.463 -21.384 1.00 58.59 95 ALA A N 1
ATOM 763 C CA . ALA A 1 95 ? 11.130 5.371 -21.656 1.00 58.59 95 ALA A CA 1
ATOM 764 C C . ALA A 1 95 ? 10.872 4.609 -22.979 1.0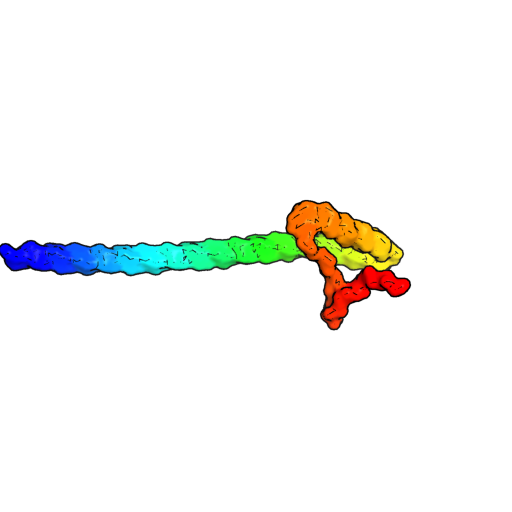0 58.59 95 ALA A C 1
ATOM 766 O O . ALA A 1 95 ? 11.775 3.912 -23.426 1.00 58.59 95 ALA A O 1
ATOM 767 N N . PHE A 1 96 ? 9.694 4.747 -23.610 1.00 59.25 96 PHE A N 1
ATOM 768 C CA . PHE A 1 96 ? 9.315 4.032 -24.846 1.00 59.25 96 PHE A CA 1
ATOM 769 C C . PHE A 1 96 ? 8.295 4.810 -25.709 1.00 59.25 96 PHE A C 1
ATOM 771 O O . PHE A 1 96 ? 7.306 4.233 -26.161 1.00 59.25 96 PHE A O 1
ATOM 778 N N . GLN A 1 97 ? 8.469 6.123 -25.896 1.00 54.38 97 GLN A N 1
ATOM 779 C CA . GLN A 1 97 ? 7.702 6.832 -26.931 1.00 54.38 97 GLN A CA 1
ATOM 780 C C . GLN A 1 97 ? 8.352 6.573 -28.297 1.00 54.38 97 GLN A C 1
ATOM 782 O O . GLN A 1 97 ? 9.495 6.969 -28.516 1.00 54.38 97 GLN A O 1
ATOM 787 N N . ASP A 1 98 ? 7.633 5.894 -29.194 1.00 49.25 98 ASP A N 1
ATOM 788 C CA . ASP A 1 98 ? 7.950 5.932 -30.623 1.00 49.25 98 ASP A CA 1
ATOM 789 C C . ASP A 1 98 ? 7.517 7.314 -31.140 1.00 49.25 98 ASP A C 1
ATOM 791 O O . ASP A 1 98 ? 6.337 7.661 -31.032 1.00 49.25 98 ASP A O 1
ATOM 795 N N . PHE A 1 99 ? 8.462 8.104 -31.652 1.00 46.62 99 PHE A N 1
ATOM 796 C CA . PHE A 1 99 ? 8.167 9.260 -32.505 1.00 46.62 99 PHE A CA 1
ATOM 797 C C . PHE A 1 99 ? 8.077 8.816 -33.965 1.00 46.62 99 PHE A C 1
ATOM 799 O O . PHE A 1 99 ? 8.918 7.979 -34.370 1.00 46.62 99 PHE A O 1
#

Foldseek 3Di:
DVVVVVVVVVVVVVVVVVVVVVVVVVVVVVVVVVVVVVVVVVVVCVVVVVVLVVVCVVCVVVVNNVVNVVVQVVVVPDPPDPDDFDAPPVRDRPPDDDD

Radius of gyration: 28.19 Å; chains: 1; bounding box: 57×21×82 Å

pLDDT: mean 82.28, std 11.09, range [46.62, 96.06]

Sequence (99 aa):
MFRQSILFKILSIVVGISFIGFAILTYMAISQEEKNLLEERRKTSDLMAQPLLHTIYKDMLDERAEMARYLIEGMKSINGIERVQIIRSNGVEEAFQDF

Secondary structure (DSSP, 8-state):
-HHHHHHHHHHHHHHHHHHHHHHHHHHHHHHHHHHHHHHHHHHHHHHHHHHHHHHHHHHHHTT-HHHHHHHHHHHHTSTT--------TTS-S-TT---